Protein AF-A0A7J2JX49-F1 (afdb_monomer_lite)

Foldseek 3Di:
DDDDPDDDPQWDWDADPVVRDIDIDGHDPCCCVPQVDDPSVVVVVCVVPPD

Structure (mmCIF, N/CA/C/O backbone):
data_AF-A0A7J2JX49-F1
#
_entry.id   AF-A0A7J2JX49-F1
#
loop_
_atom_site.group_PDB
_atom_site.id
_atom_site.type_symbol
_atom_site.label_atom_id
_atom_site.label_alt_id
_atom_site.label_comp_id
_atom_site.label_asym_id
_atom_site.label_entity_id
_atom_site.label_seq_id
_atom_site.pdbx_PDB_ins_code
_atom_site.Cartn_x
_atom_site.Cartn_y
_atom_site.Cartn_z
_atom_site.occupancy
_atom_site.B_iso_or_equiv
_atom_site.auth_seq_id
_atom_site.auth_comp_id
_atom_site.auth_asym_id
_atom_site.auth_atom_id
_atom_site.pdbx_PDB_model_num
ATOM 1 N N . MET A 1 1 ? 18.303 -8.106 -11.169 1.00 55.34 1 MET A N 1
ATOM 2 C CA . MET A 1 1 ? 16.981 -7.708 -10.635 1.00 55.34 1 MET A CA 1
ATOM 3 C C . MET A 1 1 ? 16.837 -6.213 -10.841 1.00 55.34 1 MET A C 1
ATOM 5 O O . MET A 1 1 ? 17.816 -5.513 -10.622 1.00 55.34 1 MET A O 1
ATOM 9 N N . ALA A 1 2 ? 15.698 -5.733 -11.343 1.00 63.16 2 ALA A N 1
ATOM 10 C CA . ALA A 1 2 ? 15.486 -4.297 -11.509 1.00 63.16 2 ALA A CA 1
ATOM 11 C C . ALA A 1 2 ? 15.340 -3.649 -10.125 1.00 63.16 2 ALA A C 1
ATOM 13 O O . ALA A 1 2 ? 14.442 -4.011 -9.369 1.00 63.16 2 ALA A O 1
ATOM 14 N N . GLU A 1 3 ? 16.245 -2.736 -9.788 1.00 70.62 3 GLU A N 1
ATOM 15 C CA . GLU A 1 3 ? 16.199 -1.975 -8.542 1.00 70.62 3 GLU A CA 1
ATOM 16 C C . GLU A 1 3 ? 15.346 -0.717 -8.749 1.00 70.62 3 GLU A C 1
ATOM 18 O O . GLU A 1 3 ? 15.566 0.057 -9.688 1.00 70.62 3 GLU A O 1
ATOM 23 N N . LEU A 1 4 ? 14.338 -0.525 -7.898 1.00 79.25 4 LEU A N 1
ATOM 24 C CA . LEU A 1 4 ? 13.474 0.652 -7.933 1.00 79.25 4 LEU A CA 1
ATOM 25 C C . LEU A 1 4 ? 14.244 1.863 -7.405 1.00 79.25 4 LEU A C 1
ATOM 27 O O . LEU A 1 4 ? 14.510 1.966 -6.214 1.00 79.25 4 LEU A O 1
ATOM 31 N N . LYS A 1 5 ? 14.570 2.805 -8.294 1.00 80.75 5 LYS A N 1
ATOM 32 C CA . LYS A 1 5 ? 15.327 4.019 -7.943 1.00 80.75 5 LYS A CA 1
ATOM 33 C C . LYS A 1 5 ? 14.480 5.131 -7.300 1.00 80.75 5 LYS A C 1
ATOM 35 O O . LYS A 1 5 ? 15.037 6.130 -6.862 1.00 80.75 5 LYS A O 1
ATOM 40 N N . GLY A 1 6 ? 13.149 4.993 -7.271 1.00 85.38 6 GLY A N 1
ATOM 41 C CA . GLY A 1 6 ? 12.223 5.985 -6.710 1.00 85.38 6 GLY A CA 1
ATOM 42 C C . GLY A 1 6 ? 10.798 5.880 -7.270 1.00 85.38 6 GLY A C 1
ATOM 43 O O . GLY A 1 6 ? 10.476 4.945 -7.999 1.00 85.38 6 GLY A O 1
ATOM 44 N N . GLY A 1 7 ? 9.936 6.842 -6.922 1.00 89.69 7 GLY A N 1
ATOM 45 C CA . GLY A 1 7 ? 8.555 6.963 -7.429 1.00 89.69 7 GLY A CA 1
ATOM 46 C C . GLY A 1 7 ? 7.476 6.275 -6.584 1.00 89.69 7 GLY A C 1
ATOM 47 O O . GLY A 1 7 ? 6.309 6.649 -6.668 1.00 89.69 7 GLY A O 1
ATOM 48 N N . TYR A 1 8 ? 7.856 5.334 -5.719 1.00 91.94 8 TYR A N 1
ATOM 49 C CA . TYR A 1 8 ? 6.942 4.643 -4.810 1.00 91.94 8 TYR A CA 1
ATOM 50 C C . TYR A 1 8 ? 7.315 4.928 -3.360 1.00 91.94 8 TYR A C 1
ATOM 52 O O . TYR A 1 8 ? 8.457 4.728 -2.962 1.00 91.94 8 TYR A O 1
ATOM 60 N N . VAL A 1 9 ? 6.329 5.330 -2.555 1.00 93.38 9 VAL A N 1
ATOM 61 C CA . VAL A 1 9 ? 6.491 5.471 -1.096 1.00 93.38 9 VAL A CA 1
ATOM 62 C C . VAL A 1 9 ? 6.648 4.103 -0.419 1.00 93.38 9 VAL A C 1
ATOM 64 O O . VAL A 1 9 ? 7.225 4.006 0.658 1.00 93.38 9 VAL A O 1
ATOM 67 N N . GLY A 1 10 ? 6.131 3.037 -1.042 1.00 92.25 10 GLY A N 1
ATOM 68 C CA . GLY A 1 10 ? 6.241 1.670 -0.524 1.00 92.25 10 GLY A CA 1
ATOM 69 C C . GLY A 1 10 ? 5.382 1.395 0.712 1.00 92.25 10 GLY A C 1
ATOM 70 O O . GLY A 1 10 ? 5.588 0.385 1.372 1.00 92.25 10 GLY A O 1
ATOM 71 N N . LYS A 1 11 ? 4.415 2.267 1.030 1.00 95.31 11 LYS A N 1
ATOM 72 C CA . LYS A 1 11 ? 3.497 2.113 2.166 1.00 95.31 11 LYS A CA 1
ATOM 73 C C . LYS A 1 11 ? 2.050 2.364 1.749 1.00 95.31 11 LYS A C 1
ATOM 75 O O . LYS A 1 11 ? 1.791 3.205 0.889 1.00 95.31 11 LYS A O 1
ATOM 80 N N . ILE A 1 12 ? 1.114 1.661 2.385 1.00 96.06 12 ILE A N 1
ATOM 81 C CA . ILE A 1 12 ? -0.337 1.840 2.222 1.00 96.06 12 ILE A CA 1
ATOM 82 C C . ILE A 1 12 ? -0.970 2.042 3.599 1.00 96.06 12 ILE A C 1
ATOM 84 O O . ILE A 1 12 ? -0.687 1.295 4.538 1.00 96.06 12 ILE A O 1
ATOM 88 N N . ALA A 1 13 ? -1.847 3.041 3.714 1.00 97.88 13 ALA A N 1
ATOM 89 C CA 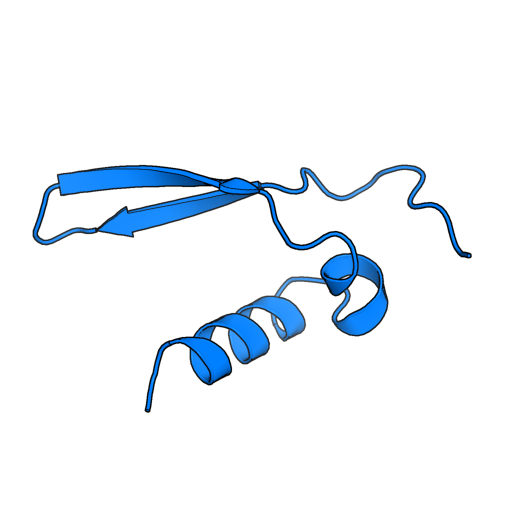. ALA A 1 13 ? -2.696 3.219 4.885 1.00 97.88 13 ALA A CA 1
ATOM 90 C C . ALA A 1 13 ? -3.936 2.321 4.778 1.00 97.88 13 ALA A C 1
ATOM 92 O O . ALA A 1 13 ? -4.700 2.403 3.819 1.00 97.88 13 ALA A O 1
ATOM 93 N N . TRP A 1 14 ? -4.137 1.480 5.784 1.00 97.56 14 TRP A N 1
ATOM 94 C CA . TRP A 1 14 ? -5.295 0.615 5.953 1.00 97.56 14 TRP A CA 1
ATOM 95 C C . TRP A 1 14 ? -6.193 1.222 7.020 1.00 97.56 14 TRP A C 1
ATOM 97 O O . TRP A 1 14 ? -5.779 1.342 8.173 1.00 97.56 14 TRP A O 1
ATOM 107 N N . VAL A 1 15 ? -7.401 1.620 6.629 1.00 98.19 15 VAL A N 1
ATOM 108 C CA . VAL A 1 15 ? -8.351 2.310 7.505 1.00 98.19 15 VAL A CA 1
ATOM 109 C C . VAL A 1 15 ? -9.519 1.381 7.809 1.00 98.19 15 VAL A C 1
ATOM 111 O O . VAL A 1 15 ? -10.268 1.009 6.909 1.00 98.19 15 VAL A O 1
ATOM 114 N N . ASP A 1 16 ? -9.682 1.024 9.079 1.00 98.38 16 ASP A N 1
ATOM 115 C CA . ASP A 1 16 ? -10.864 0.324 9.576 1.00 98.38 16 ASP A CA 1
ATOM 116 C C . ASP A 1 16 ? -11.831 1.356 10.169 1.00 98.38 16 ASP A C 1
ATOM 118 O O . ASP A 1 16 ? -11.597 1.921 11.240 1.00 98.38 16 ASP A O 1
ATOM 122 N N . LEU A 1 17 ? -12.931 1.608 9.458 1.00 98.50 17 LEU A N 1
ATOM 123 C CA . LEU A 1 17 ? -13.938 2.592 9.858 1.00 98.50 17 LEU A CA 1
ATOM 124 C C . LEU A 1 17 ? -14.801 2.123 11.037 1.00 98.50 17 LEU A C 1
ATOM 126 O O . LEU A 1 17 ? -15.265 2.956 11.814 1.00 98.50 17 LEU A O 1
ATOM 130 N N . ALA A 1 18 ? -15.001 0.812 11.198 1.00 98.50 18 ALA A N 1
ATOM 131 C CA . ALA A 1 18 ? -15.784 0.261 12.301 1.00 98.50 18 ALA A CA 1
ATOM 132 C C . ALA A 1 18 ? -15.018 0.374 13.625 1.00 98.50 18 ALA A C 1
ATOM 134 O O . ALA A 1 18 ? -15.599 0.702 14.658 1.00 98.50 18 ALA A O 1
ATOM 135 N N . ARG A 1 19 ? -13.698 0.154 13.580 1.00 98.44 19 ARG A N 1
ATOM 136 C CA . ARG A 1 19 ? -12.801 0.259 14.742 1.00 98.44 19 ARG A CA 1
ATOM 137 C C . ARG A 1 19 ? -12.185 1.643 14.934 1.00 98.44 19 ARG A C 1
ATOM 139 O O . ARG A 1 19 ? -11.563 1.878 15.964 1.00 98.44 19 ARG A O 1
ATOM 146 N N . ARG A 1 20 ? -12.369 2.557 13.974 1.00 98.25 20 ARG A N 1
ATOM 147 C CA . ARG A 1 20 ? -11.733 3.889 13.939 1.00 98.25 20 ARG A CA 1
ATOM 148 C C . ARG A 1 20 ? -10.207 3.800 14.053 1.00 98.25 20 ARG A C 1
ATOM 150 O O . ARG A 1 20 ? -9.582 4.571 14.776 1.00 98.25 20 ARG A O 1
ATOM 157 N N . GLU A 1 21 ? -9.614 2.851 13.335 1.00 98.56 21 GLU A N 1
ATOM 158 C CA . GLU A 1 21 ? -8.182 2.556 13.390 1.00 98.56 21 GLU A CA 1
ATOM 159 C C . GLU A 1 21 ? -7.516 2.794 12.030 1.00 98.56 21 GLU A C 1
ATOM 161 O O . GLU A 1 21 ? -8.087 2.496 10.979 1.00 98.56 21 GLU A O 1
ATOM 166 N N . VAL A 1 22 ? -6.278 3.298 12.051 1.00 98.44 22 VAL A N 1
ATOM 167 C CA . VAL A 1 22 ? -5.428 3.442 10.863 1.00 98.44 22 VAL A CA 1
ATOM 168 C C . VAL A 1 22 ? -4.121 2.688 11.084 1.00 98.44 22 VAL A C 1
ATOM 170 O O . VAL A 1 22 ? -3.405 2.953 12.047 1.00 98.44 22 VAL A O 1
ATOM 173 N N . LYS A 1 23 ? -3.779 1.779 10.166 1.00 98.06 23 LYS A N 1
ATOM 174 C CA . LYS A 1 23 ? -2.493 1.065 10.142 1.00 98.06 23 LYS A CA 1
ATOM 175 C C . LYS A 1 23 ? -1.744 1.373 8.859 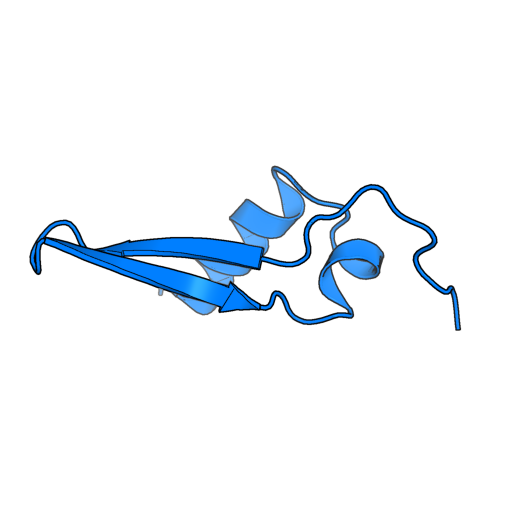1.00 98.06 23 LYS A C 1
ATOM 177 O O . LYS A 1 23 ? -2.252 1.117 7.773 1.00 98.06 23 LYS A O 1
ATOM 182 N N . VAL A 1 24 ? -0.514 1.859 8.966 1.00 98.00 24 VAL A N 1
ATOM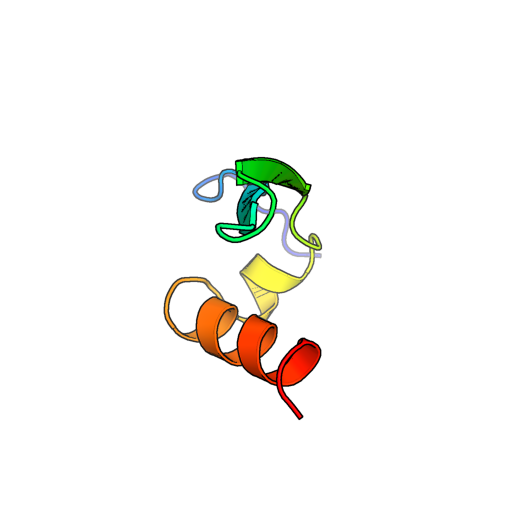 183 C CA . VAL A 1 24 ? 0.376 1.998 7.807 1.00 98.00 24 VAL A CA 1
ATOM 184 C C . VAL A 1 24 ? 1.162 0.702 7.654 1.00 98.00 24 VAL A C 1
ATOM 186 O O . VAL A 1 24 ? 1.875 0.309 8.573 1.00 98.00 24 VAL A O 1
ATOM 189 N N . LYS A 1 25 ? 1.016 0.028 6.513 1.00 96.19 25 LYS A N 1
ATOM 190 C CA . LYS A 1 25 ? 1.731 -1.217 6.207 1.00 96.19 25 LYS A CA 1
ATOM 191 C C . LYS A 1 25 ? 2.702 -1.002 5.058 1.00 96.19 25 LYS A C 1
ATOM 193 O O . LYS A 1 25 ? 2.396 -0.246 4.134 1.00 96.19 25 LYS A O 1
ATOM 198 N N . ASP A 1 26 ? 3.836 -1.689 5.113 1.00 95.44 26 ASP A N 1
ATOM 199 C CA . ASP A 1 26 ? 4.745 -1.793 3.977 1.00 95.44 26 ASP A CA 1
ATOM 200 C C . ASP A 1 26 ? 4.090 -2.577 2.839 1.00 95.44 26 ASP A C 1
ATOM 202 O O . ASP A 1 26 ? 3.299 -3.497 3.058 1.00 95.44 26 ASP A O 1
ATOM 206 N N . VAL A 1 27 ? 4.394 -2.164 1.615 1.00 92.88 27 VAL A N 1
ATOM 207 C CA . VAL A 1 27 ? 3.974 -2.856 0.401 1.00 92.88 27 VAL A CA 1
ATOM 208 C C . VAL A 1 27 ? 5.008 -3.913 0.065 1.00 92.88 27 VAL A C 1
ATOM 210 O O . VAL A 1 27 ? 6.210 -3.665 0.143 1.00 92.88 27 VAL A O 1
ATOM 213 N N . GLU A 1 28 ? 4.531 -5.074 -0.366 1.00 89.88 28 GLU A N 1
ATOM 214 C CA . GLU A 1 28 ? 5.388 -6.148 -0.850 1.00 89.88 28 GLU A CA 1
ATOM 215 C C . GLU A 1 28 ? 6.308 -5.639 -1.986 1.00 89.88 28 GLU A C 1
ATOM 217 O O . GLU A 1 28 ? 5.804 -5.137 -3.001 1.00 89.88 28 GLU A O 1
ATOM 222 N N . PRO A 1 29 ? 7.645 -5.776 -1.873 1.00 81.94 29 PRO A N 1
ATOM 223 C CA . PRO A 1 29 ? 8.601 -5.140 -2.788 1.00 81.94 29 PRO A CA 1
ATOM 224 C C . PRO A 1 29 ? 8.389 -5.463 -4.276 1.00 81.94 29 PRO A C 1
ATOM 226 O O . PRO A 1 29 ? 8.680 -4.644 -5.149 1.00 81.94 29 PRO A O 1
ATOM 229 N N . GLY A 1 30 ? 7.840 -6.641 -4.589 1.00 90.12 30 GLY A N 1
ATOM 230 C CA . GLY A 1 30 ? 7.573 -7.070 -5.965 1.00 90.12 30 GLY A CA 1
ATOM 231 C C . GLY A 1 30 ? 6.368 -6.398 -6.636 1.00 90.12 30 GLY A C 1
ATOM 232 O O . GLY A 1 30 ? 6.222 -6.488 -7.857 1.00 90.12 30 GLY A O 1
ATOM 233 N N . TRP A 1 31 ? 5.492 -5.725 -5.885 1.00 93.12 31 TRP A N 1
ATOM 234 C CA . TRP A 1 31 ? 4.238 -5.191 -6.430 1.00 93.12 31 TRP A CA 1
ATOM 235 C C . TRP A 1 31 ? 4.441 -4.038 -7.406 1.00 93.12 31 TRP A C 1
ATOM 237 O O . TRP A 1 31 ? 3.737 -3.966 -8.413 1.00 93.12 31 TRP A O 1
ATOM 247 N N . ALA A 1 32 ? 5.407 -3.157 -7.148 1.00 92.69 32 ALA A N 1
ATOM 248 C CA . ALA A 1 32 ? 5.714 -2.049 -8.051 1.00 92.69 32 ALA A CA 1
ATOM 249 C C . ALA A 1 32 ? 6.161 -2.556 -9.433 1.00 92.69 32 ALA A C 1
ATOM 251 O O . ALA A 1 32 ? 5.727 -2.035 -10.455 1.00 92.69 32 ALA A O 1
ATOM 252 N N . LEU A 1 33 ? 6.959 -3.627 -9.481 1.00 92.25 33 LEU A N 1
ATOM 253 C CA . LEU A 1 33 ? 7.396 -4.226 -10.746 1.00 92.25 33 LEU A CA 1
ATOM 254 C C . LEU A 1 33 ? 6.273 -5.009 -11.437 1.00 92.25 33 LEU A C 1
ATOM 256 O O . LEU A 1 33 ? 6.137 -4.946 -12.655 1.00 92.25 33 LEU A O 1
ATOM 260 N N . LYS A 1 34 ? 5.467 -5.750 -10.669 1.00 94.31 34 LYS A N 1
ATOM 261 C CA . LYS A 1 34 ? 4.459 -6.664 -11.222 1.00 94.31 34 LYS A CA 1
ATOM 262 C C . LYS A 1 34 ? 3.162 -5.969 -11.638 1.00 94.31 34 LYS A C 1
ATOM 264 O O . LYS A 1 34 ? 2.511 -6.398 -12.585 1.00 94.31 34 LYS A O 1
ATOM 269 N N . PHE A 1 35 ? 2.773 -4.922 -10.919 1.00 95.56 35 PHE A N 1
ATOM 270 C CA . PHE A 1 35 ? 1.452 -4.305 -11.042 1.00 95.56 35 PHE A CA 1
ATOM 271 C C . PHE A 1 35 ? 1.503 -2.793 -11.262 1.00 95.56 35 PHE A C 1
ATOM 273 O O . PHE A 1 35 ? 0.447 -2.177 -11.412 1.00 95.56 35 PHE A O 1
ATOM 280 N N . ILE A 1 36 ? 2.705 -2.204 -11.305 1.00 94.25 36 ILE A N 1
ATOM 281 C CA . ILE A 1 36 ? 2.951 -0.767 -11.445 1.00 94.25 36 ILE A CA 1
ATOM 282 C C . ILE A 1 36 ? 2.380 -0.015 -10.239 1.00 94.25 36 ILE A C 1
ATOM 284 O O . ILE A 1 36 ? 3.099 0.249 -9.291 1.00 94.25 36 ILE A O 1
ATOM 288 N N . GLY A 1 37 ? 1.080 0.253 -10.205 1.00 93.69 37 GLY A N 1
ATOM 289 C CA . GLY A 1 37 ? 0.418 1.018 -9.153 1.00 93.69 37 GLY A CA 1
ATOM 290 C C . GLY A 1 37 ? -1.061 1.207 -9.466 1.00 93.69 37 GLY A C 1
ATOM 291 O O . GLY A 1 37 ? -1.618 0.503 -10.315 1.00 93.69 37 GLY A O 1
ATOM 292 N N . GLY A 1 38 ? -1.698 2.182 -8.809 1.00 94.44 38 GLY A N 1
ATOM 293 C CA . GLY A 1 38 ? -3.067 2.614 -9.108 1.00 94.44 38 GLY A CA 1
ATOM 294 C C . GLY A 1 38 ? -4.037 1.439 -9.260 1.00 94.44 38 GLY A C 1
ATOM 295 O O . GLY A 1 38 ? -4.230 0.660 -8.327 1.00 94.44 38 GLY A O 1
ATOM 296 N N . ARG A 1 39 ? -4.599 1.271 -10.465 1.00 97.12 39 ARG A N 1
ATOM 297 C CA . ARG A 1 39 ? -5.554 0.192 -10.769 1.00 97.12 39 ARG A CA 1
ATOM 298 C C . ARG A 1 39 ? -4.993 -1.221 -10.565 1.00 97.12 39 ARG A C 1
ATOM 300 O O . ARG A 1 39 ? -5.740 -2.101 -10.159 1.00 97.12 39 ARG A O 1
ATOM 307 N N . GLY A 1 40 ? -3.703 -1.445 -10.831 1.00 96.69 40 GLY A N 1
ATOM 308 C CA . GLY A 1 40 ? -3.082 -2.764 -10.686 1.00 96.69 40 GLY A CA 1
ATOM 309 C C . GLY A 1 40 ? -2.999 -3.189 -9.222 1.00 96.69 40 GLY A C 1
ATOM 310 O O . GLY A 1 40 ? -3.346 -4.315 -8.878 1.00 96.69 40 GLY A O 1
ATOM 311 N N . TRP A 1 41 ? -2.617 -2.256 -8.347 1.00 95.81 41 TRP A N 1
ATOM 312 C CA . TRP A 1 41 ? -2.596 -2.493 -6.903 1.00 95.81 41 TRP A CA 1
ATOM 313 C C . TRP A 1 41 ? -4.010 -2.623 -6.341 1.00 95.81 41 TRP A C 1
ATOM 315 O O . TRP A 1 41 ? -4.262 -3.538 -5.565 1.00 95.81 41 TRP A O 1
ATOM 325 N N . GLY A 1 42 ? -4.947 -1.776 -6.783 1.00 96.12 42 GLY A N 1
ATOM 326 C CA . GLY A 1 42 ? -6.356 -1.885 -6.396 1.00 96.12 42 GLY A CA 1
ATOM 327 C C . GLY A 1 42 ? -6.938 -3.268 -6.705 1.00 96.12 42 GLY A C 1
ATOM 328 O O . GLY A 1 42 ? -7.481 -3.915 -5.814 1.00 96.12 42 GLY A O 1
ATOM 329 N N . ALA A 1 43 ? -6.748 -3.766 -7.931 1.00 97.38 43 ALA A N 1
ATOM 330 C CA . ALA A 1 43 ? -7.194 -5.104 -8.321 1.00 97.38 43 ALA A CA 1
ATOM 331 C C . ALA A 1 43 ? -6.526 -6.217 -7.493 1.00 97.38 43 ALA A C 1
ATOM 333 O O . ALA A 1 43 ? -7.200 -7.159 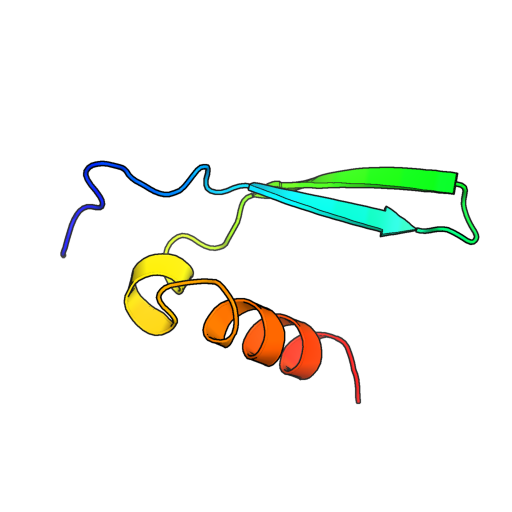-7.082 1.00 97.38 43 ALA A O 1
ATOM 334 N N . ARG A 1 44 ? -5.220 -6.102 -7.206 1.00 96.12 44 ARG A N 1
ATOM 335 C CA . ARG A 1 44 ? -4.498 -7.080 -6.380 1.00 96.12 44 ARG A CA 1
ATOM 336 C C . ARG A 1 44 ? -5.037 -7.139 -4.950 1.00 96.12 44 ARG A C 1
ATOM 338 O O . ARG A 1 44 ? -5.255 -8.237 -4.452 1.00 96.12 44 ARG A O 1
ATOM 345 N N . ILE A 1 45 ? -5.262 -5.983 -4.326 1.00 96.19 45 ILE A N 1
ATOM 346 C CA . ILE A 1 45 ? -5.779 -5.874 -2.953 1.00 96.19 45 ILE A CA 1
ATOM 347 C C . ILE A 1 45 ? -7.180 -6.479 -2.859 1.00 96.19 45 ILE A C 1
ATOM 349 O O . ILE A 1 45 ? -7.449 -7.252 -1.944 1.00 96.19 45 ILE A O 1
ATOM 353 N N . VAL A 1 46 ? -8.060 -6.163 -3.817 1.00 97.44 46 VAL A N 1
ATOM 354 C CA . VAL A 1 46 ? -9.413 -6.741 -3.867 1.00 97.44 46 VAL A CA 1
ATOM 355 C C . VAL A 1 46 ? -9.334 -8.259 -4.001 1.00 97.44 46 VAL A C 1
ATOM 357 O O . VAL A 1 46 ? -9.929 -8.958 -3.194 1.00 97.44 46 VAL A O 1
ATOM 360 N N . TRP A 1 47 ? -8.534 -8.769 -4.940 1.00 96.75 47 TRP A N 1
ATOM 361 C CA . TRP A 1 47 ? -8.349 -10.210 -5.126 1.00 96.75 47 TRP A CA 1
ATOM 362 C C . TRP A 1 47 ? -7.828 -10.936 -3.872 1.00 96.75 47 TRP A C 1
ATOM 364 O O . TRP A 1 47 ? -8.155 -12.096 -3.656 1.00 96.75 47 TRP A O 1
ATOM 374 N N . GLU A 1 48 ? -6.981 -10.304 -3.053 1.00 95.25 48 GLU A N 1
ATOM 375 C CA . GLU A 1 48 ? -6.459 -10.923 -1.823 1.00 95.25 48 GLU A CA 1
ATOM 376 C C . GLU A 1 48 ? -7.462 -10.948 -0.667 1.00 95.25 48 GLU A C 1
ATOM 378 O O . GLU A 1 48 ? -7.387 -11.839 0.178 1.00 95.25 48 GLU A O 1
ATOM 383 N N . HIS A 1 49 ? -8.343 -9.951 -0.580 1.00 95.94 49 HIS A N 1
ATOM 384 C CA . HIS A 1 49 ? -9.105 -9.672 0.640 1.00 95.94 49 HIS A CA 1
ATOM 385 C C . HIS A 1 49 ? -10.624 -9.743 0.477 1.00 95.94 49 HIS A C 1
ATOM 387 O O . HIS A 1 49 ? -11.332 -9.693 1.483 1.00 95.94 49 HIS A O 1
ATOM 393 N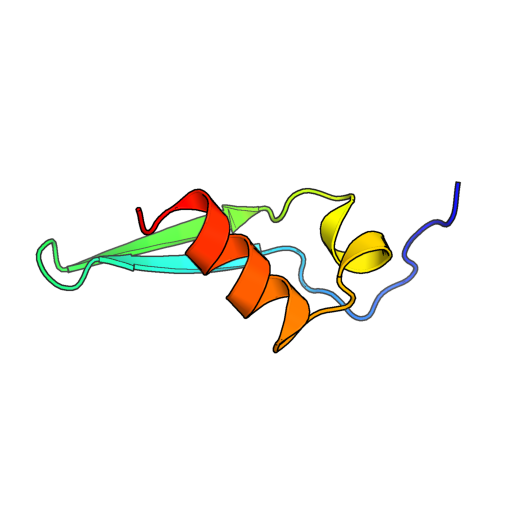 N . VAL A 1 50 ? -11.129 -9.852 -0.751 1.00 96.19 50 VAL A N 1
ATOM 394 C CA . VAL A 1 50 ? -12.561 -9.918 -1.054 1.00 96.19 50 VAL A CA 1
ATOM 395 C C . VAL A 1 50 ? -12.850 -11.252 -1.761 1.00 96.19 50 VAL A C 1
ATOM 397 O O . VAL A 1 50 ? -12.359 -11.431 -2.876 1.00 96.19 50 VAL A O 1
ATOM 400 N N . PRO A 1 51 ? -13.580 -12.186 -1.113 1.00 88.25 51 PRO A N 1
ATOM 401 C CA . PRO A 1 51 ? -13.981 -13.470 -1.698 1.00 88.25 51 PRO A CA 1
ATOM 402 C C . PRO A 1 51 ? -14.913 -13.353 -2.907 1.00 88.25 51 PRO A C 1
ATOM 404 O O . PRO A 1 51 ? -15.710 -12.386 -2.951 1.00 88.25 51 PRO A O 1
#

pLDDT: mean 92.43, std 8.73, range [55.34, 98.56]

Radius of gyration: 12.61 Å; chains: 1; bounding box: 33×20×26 Å

Secondary structure (DSSP, 8-state):
-----SS---EEEEEETTTTEE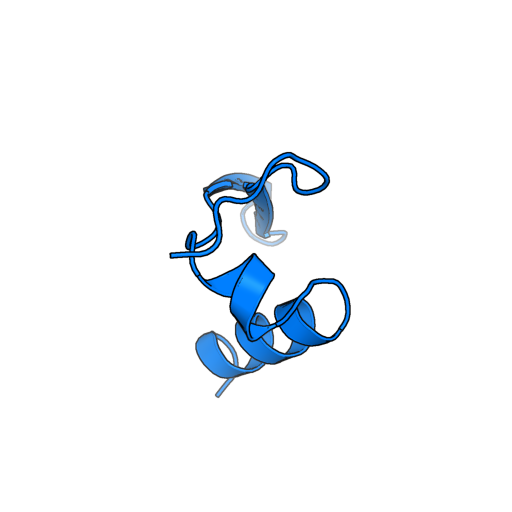EEEEPPTTHHHHH-STHHHHHHHHHHH--

Sequence (51 aa):
MAELKGGYVGKIAWVDLARREVKVKDVEPGWALKFIGGRGWGARIVWEHVP